Protein AF-A0A7X8V512-F1 (afdb_monomer)

Nearest PDB structures (foldseek):
  7kmm-assembly1_A  TM=9.638E-01  e=9.435E-14  Xanthomonas citri pv. citri str. 306
  7kmm-assembly2_B  TM=9.519E-01  e=2.765E-13  Xanthomonas citri pv. citri str. 306
  6rzo-assembly1_B  TM=5.644E-01  e=2.131E-02  uncultured bacterium
  6rzo-assembly1_A  TM=5.635E-01  e=3.547E-02  uncultured bacterium
  7zv9-assembly1_B  TM=4.943E-01  e=8.925E-01  Homo sapiens

Solvent-accessible surface area (backbone atoms only — not comparable to full-atom values): 9594 Å² total; per-residue (Å²): 136,81,77,82,78,88,54,70,80,54,52,46,82,42,67,51,46,77,76,35,49,44,27,73,41,52,37,79,35,75,40,76,49,60,39,35,27,23,58,65,39,56,35,41,39,36,47,92,96,39,79,42,69,29,57,17,38,90,86,8,46,32,57,37,78,42,72,58,36,75,66,48,69,74,38,60,37,38,41,33,48,80,92,48,74,48,76,32,40,52,30,34,28,35,89,74,83,88,86,83,78,61,77,79,76,69,60,35,44,63,79,43,44,93,80,41,46,71,58,41,73,64,35,69,37,85,88,46,69,46,66,61,74,68,92,76,91,65,94,88,57,89,76,94,71,71,97,47,53,56,47,42,50,36,31,50,74,54,41,35,74,76

Mean predicted aligned error: 5.68 Å

Foldseek 3Di:
DDDPDPDVVQADWAAFLCQAALHEFEAPDKTKGKTFHHQQWWKWKAWPNDIWIWGQHPNGIIMTIDDGDHWDDDIKMWMDTPPDIDIHTGYTYYHDDDDDDPPVSQPQCLVVCVPCVVVLQVWADSPDKDWDQDDDDDPPDDDPGGPHTHIDGTDSVVSRRD

Radius of gyration: 18.9 Å; Cα contacts (8 Å, |Δi|>4): 303; chains: 1; bounding box: 40×32×68 Å

pLDDT: mean 91.19, std 13.23, range [30.77, 98.69]

Structure (mmCIF, N/CA/C/O backbone):
data_AF-A0A7X8V512-F1
#
_entry.id   AF-A0A7X8V512-F1
#
loop_
_atom_site.group_PDB
_atom_site.id
_atom_site.type_symbol
_atom_site.label_atom_id
_atom_site.label_alt_id
_atom_site.label_comp_id
_atom_site.label_asym_id
_atom_site.label_entity_id
_atom_site.label_seq_id
_atom_site.pdbx_PDB_ins_code
_atom_site.Cartn_x
_atom_site.Cartn_y
_atom_site.Cartn_z
_atom_site.occupancy
_atom_site.B_iso_or_equiv
_atom_site.auth_seq_id
_atom_site.auth_comp_id
_atom_site.auth_asym_id
_atom_site.auth_atom_id
_atom_site.pdbx_PDB_model_num
ATOM 1 N N . MET A 1 1 ? -2.996 7.183 44.560 1.00 37.62 1 MET A N 1
ATOM 2 C CA . MET A 1 1 ? -3.193 6.105 43.571 1.00 37.62 1 MET A CA 1
ATOM 3 C C . MET A 1 1 ? -2.599 6.617 42.268 1.00 37.62 1 MET A C 1
ATOM 5 O O . MET A 1 1 ? -3.205 7.472 41.641 1.00 37.62 1 MET A O 1
ATOM 9 N N . ALA A 1 2 ? -1.345 6.273 41.974 1.00 30.77 2 ALA A N 1
ATOM 10 C CA . ALA A 1 2 ? -0.672 6.751 40.767 1.00 30.77 2 ALA A CA 1
ATOM 11 C C . ALA A 1 2 ? -1.209 5.960 39.568 1.00 30.77 2 ALA A C 1
ATOM 13 O O . ALA A 1 2 ? -1.236 4.730 39.619 1.00 30.77 2 ALA A O 1
ATOM 14 N N . LEU A 1 3 ? -1.689 6.658 38.538 1.00 37.84 3 LEU A N 1
ATOM 15 C CA . LEU A 1 3 ? -2.088 6.034 37.278 1.00 37.84 3 LEU A CA 1
ATOM 16 C C . LEU A 1 3 ? -0.849 5.372 36.646 1.00 37.84 3 LEU A C 1
ATOM 18 O O . LEU A 1 3 ? 0.223 5.983 36.654 1.00 37.84 3 LEU A O 1
ATOM 22 N N . PRO A 1 4 ? -0.953 4.134 36.137 1.00 45.94 4 PRO A N 1
ATOM 23 C CA . PRO A 1 4 ? 0.182 3.458 35.531 1.00 45.94 4 PRO A CA 1
ATOM 24 C C . PRO A 1 4 ? 0.544 4.146 34.209 1.00 45.94 4 PRO A C 1
ATOM 26 O O . PRO A 1 4 ? -0.301 4.256 33.329 1.00 45.94 4 PRO A O 1
ATOM 29 N N . ASN A 1 5 ? 1.798 4.603 34.110 1.00 44.44 5 ASN A N 1
ATOM 30 C CA . ASN A 1 5 ? 2.523 4.988 32.892 1.00 44.44 5 ASN A CA 1
ATOM 31 C C . ASN A 1 5 ? 1.686 5.634 31.777 1.00 44.44 5 ASN A C 1
ATOM 33 O O . ASN A 1 5 ? 1.375 5.003 30.769 1.00 44.44 5 ASN A O 1
ATOM 37 N N . ASP A 1 6 ? 1.428 6.934 31.909 1.00 46.75 6 ASP A N 1
ATOM 38 C CA . ASP A 1 6 ? 0.940 7.754 30.803 1.00 46.75 6 ASP A CA 1
ATOM 39 C C . ASP A 1 6 ? 2.117 8.137 29.885 1.00 46.75 6 ASP A C 1
ATOM 41 O O . ASP A 1 6 ? 2.604 9.265 29.902 1.00 46.75 6 ASP A O 1
ATOM 45 N N . ASN A 1 7 ? 2.667 7.155 29.158 1.00 48.06 7 ASN A N 1
ATOM 46 C CA . ASN A 1 7 ? 3.726 7.407 28.183 1.00 48.06 7 ASN A CA 1
ATOM 47 C C . ASN A 1 7 ? 3.094 7.996 26.905 1.00 48.06 7 ASN A C 1
ATOM 49 O O . ASN A 1 7 ? 2.391 7.264 26.201 1.00 48.06 7 ASN A O 1
ATOM 53 N N . PRO A 1 8 ? 3.325 9.278 26.566 1.00 50.34 8 PRO A N 1
ATOM 54 C CA . PRO A 1 8 ? 2.707 9.922 25.405 1.00 50.34 8 PRO A CA 1
ATOM 55 C C . PRO A 1 8 ? 3.042 9.229 24.073 1.00 50.34 8 PRO A C 1
ATOM 57 O O . PRO A 1 8 ? 2.235 9.274 23.148 1.00 50.34 8 PRO A O 1
ATOM 60 N N . GLU A 1 9 ? 4.167 8.511 23.996 1.00 50.44 9 GLU A N 1
ATOM 61 C CA . GLU A 1 9 ? 4.549 7.687 22.838 1.00 50.44 9 GLU A CA 1
ATOM 62 C C . GLU A 1 9 ? 3.531 6.570 22.539 1.00 50.44 9 GLU A C 1
ATOM 64 O O . GLU A 1 9 ? 3.339 6.200 21.386 1.00 50.44 9 GLU A O 1
ATOM 69 N N . GLN A 1 10 ? 2.829 6.051 23.556 1.00 52.41 10 GLN A N 1
ATOM 70 C CA . GLN A 1 10 ? 1.841 4.977 23.386 1.00 52.41 10 GLN A CA 1
ATOM 71 C C . GLN A 1 10 ? 0.491 5.467 22.854 1.00 52.41 10 GLN A C 1
ATOM 73 O O . GLN A 1 10 ? -0.337 4.646 22.472 1.00 52.41 10 GLN A O 1
ATOM 78 N N . ARG A 1 11 ? 0.246 6.783 22.819 1.00 61.41 11 ARG A N 1
ATOM 79 C CA . ARG A 1 11 ? -1.000 7.357 22.282 1.00 61.41 11 ARG A CA 1
ATOM 80 C C . ARG A 1 11 ? -0.927 7.671 20.793 1.00 61.41 11 ARG A C 1
ATOM 82 O O . ARG A 1 11 ? -1.973 7.901 20.190 1.00 61.41 11 ARG A O 1
ATOM 89 N N . LYS A 1 12 ? 0.274 7.686 20.217 1.00 83.69 12 LYS A N 1
ATOM 90 C CA . LYS A 1 12 ? 0.493 8.107 18.838 1.00 83.69 12 LYS A CA 1
ATOM 91 C C . LYS A 1 12 ? 0.018 7.043 17.856 1.00 83.69 12 LYS A C 1
ATOM 93 O O . LYS A 1 12 ? 0.231 5.847 18.067 1.00 83.69 12 LYS A O 1
ATOM 98 N N . LEU A 1 13 ? -0.622 7.484 16.783 1.00 92.69 13 LEU A N 1
ATOM 99 C CA . LEU A 1 13 ? -0.955 6.634 15.657 1.00 92.69 13 LEU A CA 1
ATOM 100 C C . LEU A 1 13 ? 0.344 6.104 15.033 1.00 92.69 13 LEU A C 1
ATOM 102 O O . LEU A 1 13 ? 1.210 6.863 14.605 1.00 92.69 13 LEU A O 1
ATOM 106 N N . HIS A 1 14 ? 0.472 4.784 14.975 1.00 94.12 14 HIS A N 1
ATOM 107 C CA . HIS A 1 14 ? 1.600 4.101 14.359 1.00 94.12 14 HIS A CA 1
ATOM 108 C C . HIS A 1 14 ? 1.100 3.195 13.239 1.00 94.12 14 HIS A C 1
ATOM 110 O O . HIS A 1 14 ? 0.274 2.303 13.459 1.00 94.12 14 HIS A O 1
ATOM 116 N N . LEU A 1 15 ? 1.627 3.414 12.038 1.00 95.00 15 LEU A N 1
ATOM 117 C CA . LEU A 1 15 ? 1.281 2.686 10.824 1.00 95.00 15 LEU A CA 1
ATOM 118 C C . LEU A 1 15 ? 2.511 1.952 10.294 1.00 95.00 15 LEU A C 1
ATOM 120 O O . LEU A 1 15 ? 3.637 2.428 10.431 1.00 95.00 15 LEU A O 1
ATOM 124 N N . SER A 1 16 ? 2.283 0.794 9.676 1.00 94.12 16 SER A N 1
ATOM 125 C CA . SER A 1 16 ? 3.330 0.088 8.937 1.00 94.12 16 SER A CA 1
ATOM 126 C C . SER A 1 16 ? 3.838 0.955 7.774 1.00 94.12 16 SER A C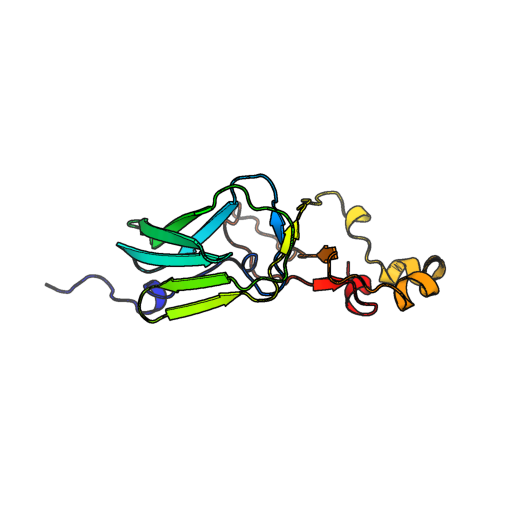 1
ATOM 128 O O . SER A 1 16 ? 3.012 1.607 7.132 1.00 94.12 16 SER A O 1
ATOM 130 N N . PRO A 1 17 ? 5.136 0.899 7.415 1.00 95.38 17 PRO A N 1
ATOM 131 C CA . PRO A 1 17 ? 5.664 1.541 6.206 1.00 95.38 17 PRO A CA 1
ATOM 132 C C . PRO A 1 17 ? 4.928 1.167 4.907 1.00 95.38 17 PRO A C 1
ATOM 134 O O . PRO A 1 17 ? 4.961 1.934 3.949 1.00 95.38 17 PRO A O 1
ATOM 137 N N . LEU A 1 18 ? 4.224 0.024 4.875 1.00 95.69 18 LEU A N 1
ATOM 138 C CA . LEU A 1 18 ? 3.354 -0.366 3.755 1.00 95.69 18 LEU A CA 1
ATOM 139 C C . LEU A 1 18 ? 2.239 0.652 3.485 1.00 95.69 18 LEU A C 1
ATOM 141 O O . LEU A 1 18 ? 1.819 0.810 2.340 1.00 95.69 18 LEU A O 1
ATOM 145 N N . PHE A 1 19 ? 1.763 1.332 4.528 1.00 97.12 19 PHE A N 1
ATOM 146 C CA . PHE A 1 19 ? 0.747 2.373 4.446 1.00 97.12 19 PHE A CA 1
ATOM 147 C C . PHE A 1 19 ? 1.419 3.733 4.280 1.00 97.12 19 PHE A C 1
ATOM 149 O O . PHE A 1 19 ? 1.502 4.525 5.216 1.00 97.12 19 PHE A O 1
ATOM 156 N N . SER A 1 20 ? 1.930 3.979 3.079 1.00 97.69 20 SER A N 1
ATOM 157 C CA . SER A 1 20 ? 2.641 5.204 2.722 1.00 97.69 20 SER A CA 1
ATOM 158 C C . SER A 1 20 ? 2.249 5.688 1.329 1.00 97.69 20 SER A C 1
ATOM 160 O O . SER A 1 20 ? 1.538 5.000 0.586 1.00 97.69 20 SER A O 1
ATOM 162 N N . ASP A 1 21 ? 2.636 6.924 1.014 1.00 98.44 21 ASP A N 1
ATOM 163 C CA . ASP A 1 21 ? 2.329 7.552 -0.269 1.00 98.44 21 ASP A CA 1
ATOM 164 C C . ASP A 1 21 ? 2.756 6.641 -1.422 1.00 98.44 21 ASP A C 1
ATOM 166 O O . ASP A 1 21 ? 3.837 6.060 -1.401 1.00 98.44 21 ASP A O 1
ATOM 170 N N . GLY A 1 22 ? 1.897 6.502 -2.430 1.00 98.00 22 GLY A N 1
ATOM 171 C CA . GLY A 1 22 ? 2.166 5.599 -3.545 1.00 98.00 22 GLY A CA 1
ATOM 172 C C . GLY A 1 22 ? 1.753 4.142 -3.303 1.00 98.00 22 GLY A C 1
ATOM 173 O O . GLY A 1 22 ? 1.957 3.317 -4.191 1.00 98.00 22 GLY A O 1
ATOM 174 N N . MET A 1 23 ? 1.117 3.788 -2.183 1.00 98.06 23 MET A N 1
ATOM 175 C CA . MET A 1 23 ? 0.667 2.405 -1.981 1.00 98.06 23 MET A CA 1
ATOM 176 C C . MET A 1 23 ? -0.363 1.918 -3.013 1.00 98.06 23 MET A C 1
ATOM 178 O O . MET A 1 23 ? -1.107 2.705 -3.612 1.00 98.06 23 MET A O 1
ATOM 182 N N . VAL A 1 24 ? -0.429 0.595 -3.178 1.00 98.38 24 VAL A N 1
ATOM 183 C CA . VAL A 1 24 ? -1.418 -0.102 -4.012 1.00 98.38 24 VAL A CA 1
ATOM 184 C C . VAL A 1 24 ? -2.255 -1.038 -3.139 1.00 98.38 24 VAL A C 1
ATOM 186 O O . VAL A 1 24 ? -1.719 -1.847 -2.385 1.00 98.38 24 VAL A O 1
ATOM 189 N N . LEU A 1 25 ? -3.578 -0.929 -3.239 1.00 98.12 25 LEU A N 1
ATOM 190 C CA . LEU A 1 25 ? -4.544 -1.798 -2.570 1.00 98.12 25 LEU A CA 1
ATOM 191 C C . LEU A 1 25 ? -5.116 -2.820 -3.556 1.00 98.12 25 LEU A C 1
ATOM 193 O O . LEU A 1 25 ? -5.386 -2.490 -4.710 1.00 98.12 25 LEU A O 1
ATOM 197 N N . GLN A 1 26 ? -5.356 -4.044 -3.087 1.00 98.19 26 GLN A N 1
ATOM 198 C CA . GLN A 1 26 ? -5.929 -5.109 -3.910 1.00 98.19 26 GLN A CA 1
ATOM 199 C C . GLN A 1 26 ? -7.387 -4.795 -4.291 1.00 98.19 26 GLN A C 1
ATOM 201 O O . GLN A 1 26 ? -8.231 -4.566 -3.423 1.00 98.19 26 GLN A O 1
ATOM 206 N N . ARG A 1 27 ? -7.691 -4.822 -5.590 1.00 98.12 27 ARG A N 1
ATOM 207 C CA . ARG A 1 27 ? -9.052 -4.715 -6.135 1.00 98.12 27 ARG A CA 1
ATOM 208 C C . ARG A 1 27 ? -9.861 -5.985 -5.898 1.00 98.12 27 ARG A C 1
ATOM 210 O O . ARG A 1 27 ? -9.291 -7.067 -5.749 1.00 98.12 27 ARG A O 1
ATOM 217 N N . ASP A 1 28 ? -11.184 -5.848 -5.932 1.00 97.56 28 ASP A N 1
ATOM 218 C CA . ASP A 1 28 ? -12.146 -6.963 -5.926 1.00 97.56 28 ASP A CA 1
ATOM 219 C C . ASP A 1 28 ? -12.025 -7.916 -4.715 1.00 97.56 28 ASP A C 1
ATOM 221 O O . ASP A 1 28 ? -12.536 -9.036 -4.726 1.00 97.56 28 ASP A O 1
ATOM 225 N N . ALA A 1 29 ? -11.379 -7.463 -3.637 1.00 96.38 29 ALA A N 1
ATOM 226 C CA . ALA A 1 29 ? -11.194 -8.207 -2.399 1.00 96.38 29 ALA A CA 1
ATOM 227 C C . ALA A 1 29 ? -11.351 -7.287 -1.185 1.00 96.38 29 ALA A C 1
ATOM 229 O O . ALA A 1 29 ? -11.126 -6.082 -1.269 1.00 96.38 29 ALA A O 1
ATOM 230 N N . ALA A 1 30 ? -11.720 -7.863 -0.040 1.00 96.56 30 ALA A N 1
ATOM 231 C CA . ALA A 1 30 ? -11.756 -7.120 1.213 1.00 96.56 30 ALA A CA 1
ATOM 232 C C . ALA A 1 30 ? -10.337 -6.674 1.604 1.00 96.56 30 ALA A C 1
ATOM 234 O O . ALA A 1 30 ? -9.428 -7.501 1.718 1.00 96.56 30 ALA A O 1
ATOM 235 N N . VAL A 1 31 ? -10.155 -5.375 1.844 1.00 97.12 31 VAL A N 1
ATOM 236 C CA . VAL A 1 31 ? -8.848 -4.782 2.155 1.00 97.12 31 VAL A CA 1
ATOM 237 C C . VAL A 1 31 ? -8.783 -4.417 3.627 1.00 97.12 31 VAL A C 1
ATOM 239 O O . VAL A 1 31 ? -9.681 -3.777 4.166 1.00 97.12 31 VAL A O 1
ATOM 242 N N . LYS A 1 32 ? -7.696 -4.803 4.292 1.00 97.62 32 LYS A N 1
ATOM 243 C CA . LYS A 1 32 ? -7.456 -4.454 5.693 1.00 97.62 32 LYS A CA 1
ATOM 244 C C . LYS A 1 32 ? -6.536 -3.247 5.766 1.00 97.62 32 LYS A C 1
ATOM 246 O O . LYS A 1 32 ? -5.506 -3.233 5.104 1.00 97.62 32 LYS A O 1
ATOM 251 N N . ILE A 1 33 ? -6.878 -2.290 6.619 1.00 98.00 33 ILE A N 1
ATOM 252 C CA . ILE A 1 33 ? -5.963 -1.237 7.074 1.00 98.00 33 ILE A CA 1
ATOM 253 C C . ILE A 1 33 ? -5.843 -1.392 8.581 1.00 98.00 33 ILE A C 1
ATOM 255 O O . ILE A 1 33 ? -6.850 -1.575 9.267 1.00 98.00 33 ILE A O 1
ATOM 259 N N . TRP A 1 34 ? -4.620 -1.374 9.092 1.00 97.56 34 TRP A N 1
ATOM 260 C CA . TRP A 1 34 ? -4.341 -1.651 10.495 1.00 97.56 34 TRP A CA 1
ATOM 261 C C . TRP A 1 34 ? -3.190 -0.798 11.007 1.00 97.56 34 TRP A C 1
ATOM 263 O O . TRP A 1 34 ? -2.424 -0.209 10.246 1.00 97.56 34 TRP A O 1
ATOM 273 N N . GLY A 1 35 ? -3.049 -0.776 12.323 1.00 96.25 35 GLY A N 1
ATOM 274 C CA . GLY A 1 35 ? -1.960 -0.082 12.979 1.00 96.25 35 GLY A CA 1
ATOM 275 C C . GLY A 1 35 ? -2.039 -0.226 14.486 1.00 96.25 35 GLY A C 1
ATOM 276 O O . GLY A 1 35 ? -2.712 -1.114 15.024 1.00 96.25 35 GLY A O 1
ATOM 277 N N . ARG A 1 36 ? -1.332 0.671 15.166 1.00 95.38 36 ARG A N 1
ATOM 278 C CA . ARG A 1 36 ? -1.361 0.807 16.619 1.00 95.38 36 ARG A CA 1
ATOM 279 C C . ARG A 1 36 ? -1.712 2.236 17.008 1.00 95.38 36 ARG A C 1
ATOM 281 O O . ARG A 1 36 ? -1.478 3.169 16.245 1.00 95.38 36 ARG A O 1
ATOM 288 N N . SER A 1 37 ? -2.312 2.392 18.172 1.00 95.25 37 SER A N 1
ATOM 289 C CA . SER A 1 37 ? -2.583 3.669 18.828 1.00 95.25 37 SER A CA 1
ATOM 290 C C . SER A 1 37 ? -2.780 3.423 20.328 1.00 95.25 37 SER A C 1
ATOM 292 O O . SER A 1 37 ? -2.590 2.300 20.810 1.00 95.25 37 SER A O 1
ATOM 294 N N . GLY A 1 38 ? -3.158 4.458 21.082 1.00 93.50 38 GLY A N 1
ATOM 295 C CA . GLY A 1 38 ? -3.494 4.298 22.498 1.00 93.50 38 GLY A CA 1
ATOM 296 C C . GLY A 1 38 ? -4.639 3.295 22.710 1.00 93.50 38 GLY A C 1
ATOM 297 O O . GLY A 1 38 ? -5.607 3.322 21.947 1.00 93.50 38 GLY A O 1
ATOM 298 N N . PRO A 1 39 ? -4.589 2.428 23.741 1.00 94.81 39 PRO A N 1
ATOM 299 C CA . PRO A 1 39 ? -5.689 1.516 24.048 1.00 94.81 39 PRO A CA 1
ATOM 300 C C . PRO A 1 39 ? -7.040 2.235 24.158 1.00 94.81 39 PRO A C 1
ATOM 302 O O . PRO A 1 39 ? -7.152 3.272 24.810 1.00 94.81 39 PRO A O 1
ATOM 305 N N . GLY A 1 40 ? -8.072 1.685 23.514 1.00 94.69 40 GLY A N 1
ATOM 306 C CA . GLY A 1 40 ? -9.420 2.259 23.492 1.00 94.69 40 GLY A CA 1
ATOM 307 C C . GLY A 1 40 ? -9.608 3.464 22.562 1.00 94.69 40 GLY A C 1
ATOM 308 O O . GLY A 1 40 ? -10.742 3.941 22.449 1.00 94.69 40 GLY A O 1
ATOM 309 N N . ALA A 1 41 ? -8.555 3.943 21.887 1.00 95.50 41 ALA A N 1
ATOM 310 C CA . ALA A 1 41 ? -8.644 5.056 20.946 1.00 95.50 41 ALA A CA 1
ATOM 311 C C . ALA A 1 41 ? -9.554 4.726 19.755 1.00 95.50 41 ALA A C 1
ATOM 313 O O . ALA A 1 41 ? -9.549 3.606 19.242 1.00 95.50 41 ALA A O 1
ATOM 314 N N . GLN A 1 42 ? -10.321 5.721 19.311 1.00 97.19 42 GLN A N 1
ATOM 315 C CA . GLN A 1 42 ? -11.168 5.624 18.126 1.00 97.19 42 GLN A CA 1
ATOM 316 C C . GLN A 1 42 ? -10.366 6.031 16.893 1.00 97.19 42 GLN A C 1
ATOM 318 O O . GLN A 1 42 ? -9.765 7.107 16.870 1.00 97.19 42 GLN A O 1
ATOM 323 N N . VAL A 1 43 ? -10.374 5.173 15.878 1.00 98.12 43 VAL A N 1
ATOM 324 C CA . VAL A 1 43 ? -9.686 5.379 14.607 1.00 98.12 43 VAL A CA 1
ATOM 325 C C . VAL A 1 43 ? -10.717 5.431 13.489 1.00 98.12 43 VAL A C 1
ATOM 327 O O . VAL A 1 43 ? -11.531 4.518 13.349 1.00 98.12 43 VAL A O 1
ATOM 330 N N . THR A 1 44 ? -10.656 6.481 12.675 1.00 98.44 44 THR A N 1
ATOM 331 C CA . THR A 1 44 ? -11.486 6.631 11.477 1.00 98.44 44 THR A CA 1
ATOM 332 C C . THR A 1 44 ? -10.595 6.624 10.247 1.00 98.44 44 THR A C 1
ATOM 334 O O . THR A 1 44 ? -9.700 7.459 10.119 1.00 98.44 44 THR A O 1
ATOM 337 N N . VAL A 1 45 ? -10.855 5.699 9.330 1.00 98.62 45 VAL A N 1
ATOM 338 C CA . VAL A 1 45 ? -10.222 5.632 8.013 1.00 98.62 45 VAL A CA 1
ATOM 339 C C . VAL A 1 45 ? -11.227 6.117 6.980 1.00 98.62 45 VAL A C 1
ATOM 341 O O . VAL A 1 45 ? -12.298 5.536 6.837 1.00 98.62 45 VAL A O 1
ATOM 344 N N . THR A 1 46 ? -10.885 7.167 6.246 1.00 98.50 46 THR A N 1
ATOM 345 C CA . THR A 1 46 ? -11.677 7.676 5.128 1.00 98.50 46 THR A CA 1
ATOM 346 C C . THR A 1 46 ? -10.978 7.327 3.820 1.00 98.50 46 THR A C 1
ATOM 348 O O . THR A 1 46 ? -9.824 7.709 3.612 1.00 98.50 46 THR A O 1
ATOM 351 N N . PHE A 1 47 ? -11.671 6.616 2.932 1.00 98.31 47 PHE A N 1
ATOM 352 C CA . PHE A 1 47 ? -11.159 6.234 1.618 1.00 98.31 47 PHE A CA 1
ATOM 353 C C . PHE A 1 47 ? -12.302 6.094 0.606 1.00 98.31 47 PHE A C 1
ATOM 355 O O . PHE A 1 47 ? -13.355 5.554 0.939 1.00 98.31 47 PHE A O 1
ATOM 362 N N . CYS A 1 48 ? -12.116 6.589 -0.623 1.00 94.50 48 CYS A N 1
ATOM 363 C CA . CYS A 1 48 ? -13.136 6.568 -1.687 1.00 94.50 48 CYS A CA 1
ATOM 364 C C . CYS A 1 48 ? -14.524 7.081 -1.237 1.00 94.50 48 CYS A C 1
ATOM 366 O O . CYS A 1 48 ? -15.546 6.458 -1.523 1.00 94.50 48 CYS A O 1
ATOM 368 N N . ASN A 1 49 ? -14.560 8.210 -0.514 1.00 91.56 49 ASN A N 1
ATOM 369 C CA . ASN A 1 49 ? -15.773 8.820 0.062 1.00 91.56 49 ASN A CA 1
ATOM 370 C C . ASN A 1 49 ? -16.551 7.924 1.045 1.00 91.56 49 ASN A C 1
ATOM 372 O O . ASN A 1 49 ? -17.731 8.162 1.296 1.00 91.56 49 ASN A O 1
ATOM 376 N N . ARG A 1 50 ? -15.906 6.897 1.605 1.00 96.31 50 ARG A N 1
ATOM 377 C CA . ARG A 1 50 ? -16.455 6.042 2.662 1.00 96.31 50 ARG A CA 1
ATOM 378 C C . ARG A 1 50 ? -15.641 6.206 3.932 1.00 96.31 50 ARG A C 1
ATOM 380 O O . ARG A 1 50 ? -14.435 6.441 3.864 1.00 96.31 50 ARG A O 1
ATOM 387 N N . GLU A 1 51 ? -16.301 6.057 5.071 1.00 97.81 51 GLU A N 1
ATOM 388 C CA . GLU A 1 51 ? -15.660 6.037 6.382 1.00 97.81 51 GLU A CA 1
ATOM 389 C C . GLU A 1 51 ? -15.753 4.643 6.992 1.00 97.81 51 GLU A C 1
ATOM 391 O O . GLU A 1 51 ? -16.784 3.974 6.918 1.00 97.81 51 GLU A O 1
ATOM 396 N N . TYR A 1 52 ? -14.653 4.222 7.602 1.00 98.25 52 TYR A N 1
ATOM 397 C CA . TYR A 1 52 ? -14.519 2.971 8.322 1.00 98.25 52 TYR A CA 1
ATOM 398 C C . TYR A 1 52 ? -14.017 3.288 9.723 1.00 98.25 52 TYR A C 1
ATOM 400 O O . TYR A 1 52 ? -13.082 4.074 9.886 1.00 98.25 52 TYR A O 1
ATOM 408 N N . HIS A 1 53 ? -14.611 2.664 10.733 1.00 98.00 53 HIS A N 1
ATOM 409 C CA . HIS A 1 53 ? -14.289 2.938 12.129 1.00 98.00 53 HIS A CA 1
ATOM 410 C C . HIS A 1 53 ? -13.726 1.695 12.806 1.00 98.00 53 HIS A C 1
ATOM 412 O O . HIS A 1 53 ? -14.192 0.579 12.576 1.00 98.00 53 HIS A O 1
ATOM 418 N N . ALA A 1 54 ? -12.739 1.904 13.666 1.00 98.06 54 ALA A N 1
ATOM 419 C CA . ALA A 1 54 ? -12.199 0.886 14.546 1.00 98.06 54 ALA A CA 1
ATOM 420 C C . ALA A 1 54 ? -11.922 1.482 15.923 1.00 98.06 54 ALA A C 1
ATOM 422 O O . ALA A 1 54 ? -11.632 2.669 16.058 1.00 98.06 54 ALA A O 1
ATOM 423 N N . GLN A 1 55 ? -11.947 0.626 16.939 1.00 97.25 55 GLN A N 1
ATOM 424 C CA . GLN A 1 55 ? -11.437 0.955 18.259 1.00 97.25 55 GLN A CA 1
ATOM 425 C C . GLN A 1 55 ? -10.174 0.138 18.521 1.00 97.25 55 GLN A C 1
ATOM 427 O O . GLN A 1 55 ? -10.146 -1.069 18.271 1.00 97.25 55 GLN A O 1
ATOM 432 N N . ALA A 1 56 ? -9.135 0.789 19.033 1.00 97.12 56 ALA A N 1
ATOM 433 C CA . ALA A 1 56 ? -7.923 0.113 19.459 1.00 97.12 56 ALA A CA 1
ATOM 434 C C . ALA A 1 56 ? -8.195 -0.803 20.654 1.00 97.12 56 ALA A C 1
ATOM 436 O O . ALA A 1 56 ? -8.812 -0.403 21.645 1.00 97.12 56 ALA A O 1
ATOM 437 N N . GLY A 1 57 ? -7.714 -2.040 20.564 1.00 95.44 57 GLY A N 1
ATOM 438 C CA . GLY A 1 57 ? -7.831 -3.027 21.626 1.00 95.44 57 GLY A CA 1
ATOM 439 C C . GLY A 1 57 ? -6.984 -2.685 22.861 1.00 95.44 57 GLY A C 1
ATOM 440 O O . GLY A 1 57 ? -6.271 -1.679 22.887 1.00 95.44 57 GLY A O 1
ATOM 441 N N . PRO A 1 58 ? -6.989 -3.555 23.887 1.00 93.94 58 PRO A N 1
ATOM 442 C CA . PRO A 1 58 ? -6.246 -3.333 25.134 1.00 93.94 58 PRO A CA 1
ATOM 443 C C . PRO A 1 58 ? -4.730 -3.166 24.951 1.00 93.94 58 PRO A C 1
ATOM 445 O O . PRO A 1 58 ? -4.076 -2.541 25.778 1.00 93.94 58 PRO A O 1
ATOM 448 N N . VAL A 1 59 ? -4.175 -3.718 23.868 1.00 90.81 59 VAL A N 1
ATOM 449 C CA . VAL A 1 59 ? -2.747 -3.625 23.511 1.00 90.81 59 VAL A CA 1
ATOM 450 C C . VAL A 1 59 ? -2.483 -2.629 22.372 1.00 90.81 59 VAL A C 1
ATOM 452 O O . VAL A 1 59 ? -1.414 -2.650 21.760 1.00 90.81 59 VAL A O 1
ATOM 455 N N . GLY A 1 60 ? -3.465 -1.774 22.066 1.00 94.06 60 GLY A N 1
ATOM 456 C CA . GLY A 1 60 ? -3.354 -0.670 21.113 1.00 94.06 60 GLY A CA 1
ATOM 457 C C . GLY A 1 60 ? -3.529 -1.041 19.639 1.00 94.06 60 GLY A C 1
ATOM 458 O O . GLY A 1 60 ? -3.523 -0.156 18.793 1.00 94.06 60 GLY A O 1
ATOM 459 N N . ASN A 1 61 ? -3.689 -2.320 19.293 1.00 95.50 61 ASN A N 1
ATOM 460 C CA . ASN A 1 61 ? -3.911 -2.746 17.910 1.00 95.50 61 ASN A CA 1
ATOM 461 C C . ASN A 1 61 ? -5.330 -2.404 17.438 1.00 95.50 61 ASN A C 1
ATOM 463 O O . ASN A 1 61 ? -6.302 -2.628 18.157 1.00 95.50 61 ASN A O 1
ATOM 467 N N . TRP A 1 62 ? -5.455 -1.926 16.206 1.00 97.19 62 TRP A N 1
ATOM 468 C CA . TRP A 1 62 ? -6.739 -1.669 15.557 1.00 97.19 62 TRP A CA 1
ATOM 469 C C . TRP A 1 62 ? -6.690 -2.122 14.099 1.00 97.19 62 TRP A C 1
ATOM 471 O O . TRP A 1 62 ? -5.619 -2.229 13.498 1.00 97.19 62 TRP A O 1
ATOM 481 N N . GLN A 1 63 ? -7.861 -2.398 13.531 1.00 98.19 63 GLN A N 1
ATOM 482 C CA . GLN A 1 63 ? -8.009 -2.763 12.128 1.00 98.19 63 GLN A CA 1
ATOM 483 C C . GLN A 1 63 ? -9.393 -2.345 11.634 1.00 98.19 63 GLN A C 1
ATOM 485 O O . GLN A 1 63 ? -10.387 -2.593 12.313 1.00 98.19 63 GLN A O 1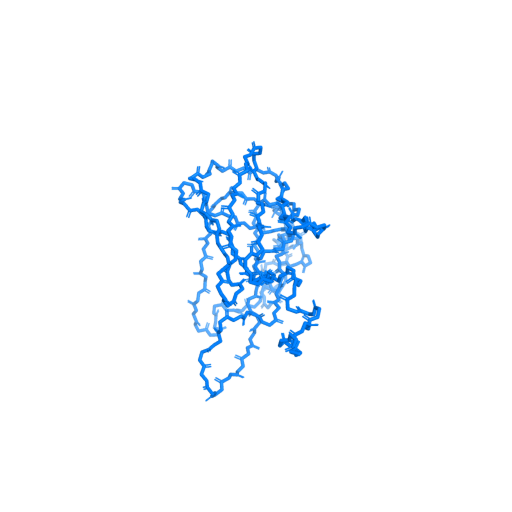
ATOM 490 N N . VAL A 1 64 ? -9.455 -1.799 10.424 1.00 98.38 64 VAL A N 1
ATOM 491 C CA . VAL A 1 64 ? -10.684 -1.699 9.632 1.00 98.38 64 VAL A CA 1
ATOM 492 C C . VAL A 1 64 ? -10.635 -2.687 8.471 1.00 98.38 64 VAL A C 1
ATOM 494 O O . VAL A 1 64 ? -9.561 -3.022 7.965 1.00 98.38 64 VAL A O 1
ATOM 497 N N . VAL A 1 65 ? -11.805 -3.156 8.044 1.00 98.19 65 VAL A N 1
ATOM 498 C CA . VAL A 1 65 ? -11.963 -3.951 6.824 1.00 98.19 65 VAL A CA 1
ATOM 499 C C . VAL A 1 65 ? -12.809 -3.134 5.862 1.00 98.19 65 VAL A C 1
ATOM 501 O O . VAL A 1 65 ? -13.934 -2.769 6.192 1.00 98.19 65 VAL A O 1
ATOM 504 N N . MET A 1 66 ? -12.244 -2.823 4.704 1.00 97.62 66 MET A N 1
ATOM 505 C CA . MET A 1 66 ? -12.927 -2.135 3.620 1.00 97.62 66 MET A CA 1
ATOM 506 C C . MET A 1 66 ? -13.560 -3.158 2.681 1.00 97.62 66 MET A C 1
ATOM 508 O O . MET A 1 66 ? -12.963 -4.206 2.410 1.00 97.62 66 MET A O 1
ATOM 512 N N . ASP A 1 67 ? -14.753 -2.840 2.180 1.00 95.50 67 ASP A N 1
ATOM 513 C CA . ASP A 1 67 ? -15.422 -3.625 1.141 1.00 95.50 67 ASP A CA 1
ATOM 514 C C . ASP A 1 67 ? -14.546 -3.736 -0.117 1.00 95.50 67 ASP A C 1
ATOM 516 O O . ASP A 1 67 ? -13.678 -2.883 -0.329 1.00 95.50 67 ASP A O 1
ATOM 520 N N . PRO A 1 68 ? -14.795 -4.735 -0.987 1.00 97.06 68 PRO A N 1
ATOM 521 C CA . PRO A 1 68 ? -14.155 -4.819 -2.292 1.00 97.06 68 PRO A CA 1
ATOM 522 C C . PRO A 1 68 ? -14.159 -3.482 -3.037 1.00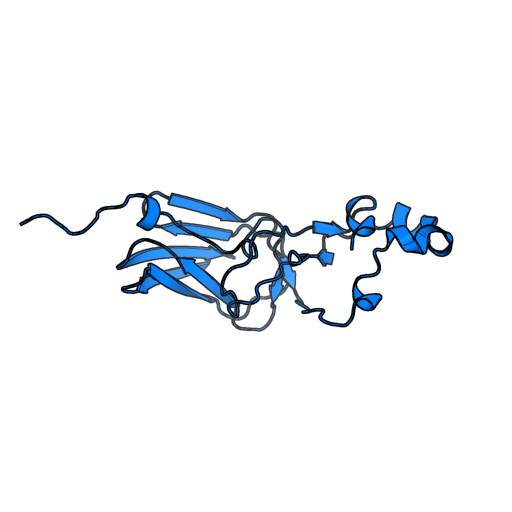 97.06 68 PRO A C 1
ATOM 524 O O . PRO A 1 68 ? -15.202 -2.851 -3.235 1.00 97.06 68 PRO A O 1
ATOM 527 N N . LEU A 1 69 ? -12.964 -3.055 -3.435 1.00 96.44 69 LEU A N 1
ATOM 528 C CA . LEU A 1 69 ? -12.732 -1.783 -4.101 1.00 96.44 69 LEU A CA 1
ATOM 529 C C . LEU A 1 69 ? -12.642 -1.997 -5.614 1.00 96.44 69 LEU A C 1
ATOM 531 O O . LEU A 1 69 ? -11.959 -2.913 -6.077 1.00 96.44 69 LEU A O 1
ATOM 535 N N . ALA A 1 70 ? -13.293 -1.120 -6.378 1.00 96.69 70 ALA A N 1
ATOM 536 C CA . ALA A 1 70 ? -13.114 -1.066 -7.824 1.00 96.69 70 ALA A CA 1
ATOM 537 C C . ALA A 1 70 ? -11.712 -0.526 -8.167 1.00 96.69 70 ALA A C 1
ATOM 539 O O . ALA A 1 70 ? -11.226 0.370 -7.465 1.00 96.69 70 ALA A O 1
ATOM 540 N N . PRO A 1 71 ? -11.065 -1.024 -9.236 1.00 97.81 71 PRO A N 1
ATOM 541 C CA . PRO A 1 71 ? -9.758 -0.530 -9.647 1.00 97.81 71 PRO A CA 1
ATOM 542 C C . PRO A 1 71 ? -9.801 0.955 -10.026 1.00 97.81 71 PRO A C 1
ATOM 544 O O . PRO A 1 71 ? -10.794 1.445 -10.568 1.00 97.81 71 PRO A O 1
ATOM 547 N N . GLY A 1 72 ? -8.706 1.671 -9.769 1.00 96.75 72 GLY A N 1
ATOM 548 C CA . GLY A 1 72 ? -8.567 3.080 -10.128 1.00 96.75 72 GLY A CA 1
ATOM 549 C C . GLY A 1 72 ? -7.691 3.879 -9.170 1.00 96.75 72 GLY A C 1
ATOM 550 O O . GLY A 1 72 ? -6.918 3.330 -8.386 1.00 96.75 72 GLY A O 1
ATOM 551 N N . GLY A 1 73 ? -7.836 5.199 -9.242 1.00 95.25 73 GLY A N 1
ATOM 55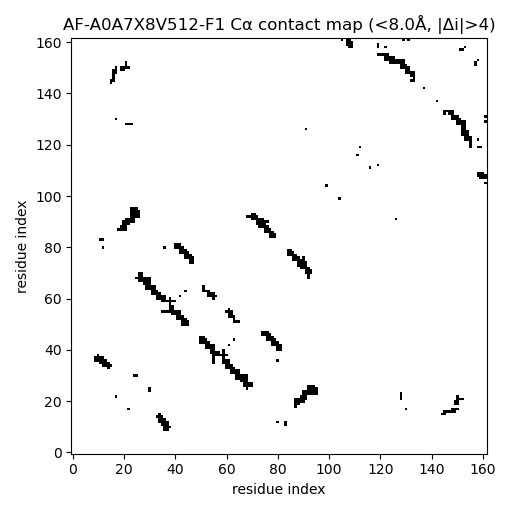2 C CA . GLY A 1 73 ? -7.014 6.173 -8.531 1.00 95.25 73 GLY A CA 1
ATOM 553 C C . GLY A 1 73 ? -6.291 7.117 -9.499 1.00 95.25 73 GLY A C 1
ATOM 554 O O . GLY A 1 73 ? -6.560 7.082 -10.702 1.00 95.25 73 GLY A O 1
ATOM 555 N N . PRO A 1 74 ? -5.384 7.968 -8.995 1.00 97.44 74 PRO A N 1
ATOM 556 C CA . PRO A 1 74 ? -4.936 8.026 -7.605 1.00 97.44 74 PRO A CA 1
ATOM 557 C C . PRO A 1 74 ? -5.982 8.599 -6.641 1.00 97.44 74 PRO A C 1
ATOM 559 O O . PRO A 1 74 ? -6.671 9.567 -6.950 1.00 97.44 74 PRO A O 1
ATOM 562 N N . TRP A 1 75 ? -6.060 8.014 -5.448 1.00 98.12 75 TRP A N 1
ATOM 563 C CA . TRP A 1 75 ? -6.908 8.459 -4.342 1.00 98.12 75 TRP A CA 1
ATOM 564 C C . TRP A 1 75 ? -6.069 9.014 -3.183 1.00 98.12 75 TRP A C 1
ATOM 566 O O . TRP A 1 75 ? -4.858 8.796 -3.110 1.00 98.12 75 TRP A O 1
ATOM 576 N N . GLU A 1 76 ? -6.721 9.698 -2.245 1.00 98.50 76 GLU A N 1
ATOM 577 C CA . GLU A 1 76 ? -6.154 10.033 -0.935 1.00 98.50 76 GLU A CA 1
ATOM 578 C C . GLU A 1 76 ? -6.890 9.225 0.144 1.00 98.50 76 GLU A C 1
ATOM 580 O O . GLU A 1 76 ? -8.122 9.169 0.162 1.00 98.50 76 GLU A O 1
ATOM 585 N N . MET A 1 77 ? -6.135 8.589 1.039 1.00 98.69 77 MET A N 1
ATOM 586 C CA . MET A 1 77 ? -6.648 7.972 2.260 1.00 98.69 77 MET A CA 1
ATOM 587 C C . MET A 1 77 ? -6.318 8.871 3.445 1.00 98.69 77 MET A C 1
ATOM 589 O O . MET A 1 77 ? -5.192 9.343 3.584 1.00 98.69 77 MET A O 1
ATOM 593 N N . THR A 1 78 ? -7.284 9.085 4.332 1.00 98.56 78 THR A N 1
ATOM 594 C CA . THR A 1 78 ? -7.057 9.796 5.594 1.00 98.56 78 THR A CA 1
ATOM 595 C C . THR A 1 78 ? -7.317 8.860 6.763 1.00 98.56 78 THR A C 1
ATOM 597 O O . THR A 1 78 ? -8.377 8.250 6.834 1.00 98.56 78 THR A O 1
ATOM 600 N N . ILE A 1 79 ? -6.377 8.777 7.699 1.00 98.38 79 ILE A N 1
ATOM 601 C CA . ILE A 1 79 ? -6.502 8.021 8.945 1.00 98.38 79 ILE A CA 1
ATOM 602 C C . ILE A 1 79 ? -6.462 9.025 10.094 1.00 98.38 79 ILE A C 1
ATOM 604 O O . ILE A 1 79 ? -5.498 9.777 10.235 1.00 98.38 79 ILE A O 1
ATOM 608 N N . ARG A 1 80 ? -7.524 9.066 10.897 1.00 97.25 80 ARG A N 1
ATOM 609 C CA . ARG A 1 80 ? -7.660 9.965 12.047 1.00 97.25 80 ARG A CA 1
ATOM 610 C C . ARG A 1 80 ? -7.717 9.179 13.345 1.00 97.25 80 ARG A C 1
ATOM 612 O O . ARG A 1 80 ? -8.415 8.171 13.407 1.00 97.25 80 ARG A O 1
ATOM 619 N N . CYS A 1 81 ? -7.039 9.669 14.375 1.00 95.94 81 CYS A N 1
ATOM 620 C CA . CYS A 1 81 ? -7.080 9.130 15.732 1.00 95.94 81 CYS A CA 1
ATOM 621 C C . CYS A 1 81 ? -7.026 10.296 16.731 1.00 95.94 81 CYS A C 1
ATOM 623 O O . CYS A 1 81 ? -5.957 10.841 17.003 1.00 95.94 81 CYS A O 1
ATOM 625 N N . GLY A 1 82 ? -8.184 10.719 17.251 1.00 89.81 82 GLY A N 1
ATOM 626 C CA . GLY A 1 82 ? -8.287 11.984 17.991 1.00 89.81 82 GLY A CA 1
ATOM 627 C C . GLY A 1 82 ? -7.927 13.178 17.097 1.00 89.81 82 GLY A C 1
ATOM 628 O O . GLY A 1 82 ? -8.465 13.300 15.997 1.00 89.81 82 GLY A O 1
ATOM 629 N N . ASP A 1 83 ? -6.999 14.022 17.553 1.00 89.94 83 ASP A N 1
ATOM 630 C CA . ASP A 1 83 ? 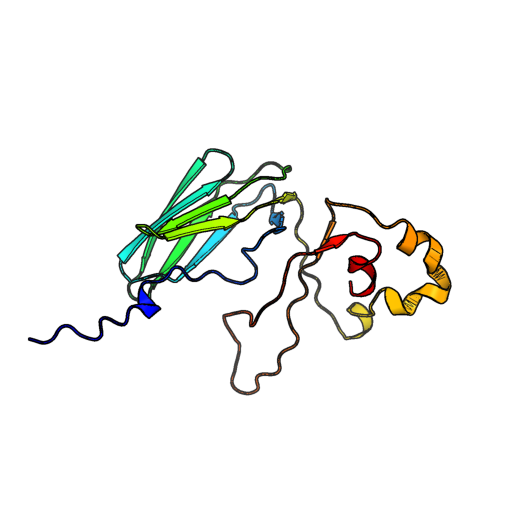-6.503 15.185 16.798 1.00 89.94 83 ASP A CA 1
ATOM 631 C C . ASP A 1 83 ? -5.412 14.826 15.768 1.00 89.94 83 ASP A C 1
ATOM 633 O O . ASP A 1 83 ? -5.054 15.649 14.922 1.00 89.94 83 ASP A O 1
ATOM 637 N N . GLU A 1 84 ? -4.867 13.605 15.817 1.00 94.75 84 GLU A N 1
ATOM 638 C CA . GLU A 1 84 ? -3.851 13.154 14.868 1.00 94.75 84 GLU A CA 1
ATOM 639 C C . GLU A 1 84 ? -4.497 12.769 13.533 1.00 94.75 84 GLU A C 1
ATOM 641 O O . GLU A 1 84 ? -5.440 11.974 13.478 1.00 94.75 84 GLU A O 1
ATOM 646 N N . VAL A 1 85 ? -3.973 13.331 12.441 1.00 95.94 85 VAL A N 1
ATOM 647 C CA . VAL A 1 85 ? -4.440 13.080 11.075 1.00 95.94 85 VAL A CA 1
ATOM 648 C C . VAL A 1 85 ? -3.254 12.681 10.211 1.00 95.94 85 VAL A C 1
ATOM 650 O O . VAL A 1 85 ? -2.366 13.489 9.948 1.00 95.94 85 VAL A O 1
ATOM 653 N N . HIS A 1 86 ? -3.274 11.449 9.720 1.00 97.50 86 HIS A N 1
ATOM 654 C CA . HIS A 1 86 ? -2.321 10.945 8.744 1.00 97.50 86 HIS A CA 1
ATOM 655 C C . HIS A 1 86 ? -2.985 10.877 7.367 1.00 97.50 86 HIS A C 1
ATOM 657 O O . HIS A 1 86 ? -4.096 10.363 7.236 1.00 97.50 86 HIS A O 1
ATOM 663 N N . ARG A 1 87 ? -2.329 11.416 6.336 1.00 98.25 87 ARG A N 1
ATOM 664 C CA . ARG A 1 87 ? -2.822 11.382 4.953 1.00 98.25 87 ARG A CA 1
ATOM 665 C C . ARG A 1 87 ? -1.852 10.589 4.105 1.00 98.25 87 ARG A C 1
ATOM 667 O O . ARG A 1 87 ? -0.672 10.915 4.093 1.00 98.25 87 ARG A O 1
ATOM 674 N N . ILE A 1 88 ? -2.385 9.603 3.400 1.00 98.56 88 ILE A N 1
ATOM 675 C CA . ILE A 1 88 ? -1.659 8.776 2.448 1.00 98.56 88 ILE A CA 1
ATOM 676 C C . ILE A 1 88 ? -2.155 9.158 1.063 1.00 98.56 88 ILE A C 1
ATOM 678 O O . ILE A 1 88 ? -3.335 8.996 0.736 1.00 98.56 88 ILE A O 1
ATOM 682 N N . LYS A 1 89 ? -1.261 9.713 0.262 1.00 98.50 89 LYS A N 1
ATOM 683 C CA . LYS A 1 89 ? -1.549 10.242 -1.062 1.00 98.50 89 LYS A CA 1
ATOM 684 C C . LYS A 1 89 ? -1.220 9.225 -2.133 1.00 98.50 89 LYS A C 1
ATOM 686 O O . LYS A 1 89 ? -0.467 8.275 -1.928 1.00 98.50 89 LYS A O 1
ATOM 691 N N . ASN A 1 90 ? -1.743 9.496 -3.323 1.00 98.12 90 ASN A N 1
ATOM 692 C CA . ASN A 1 90 ? -1.428 8.725 -4.510 1.00 98.12 90 ASN A CA 1
ATOM 693 C C . ASN A 1 90 ? -1.726 7.229 -4.312 1.00 98.12 90 ASN A C 1
ATOM 695 O O . ASN A 1 90 ? -0.908 6.401 -4.665 1.00 98.12 90 ASN A O 1
ATOM 699 N N . VAL A 1 91 ? -2.859 6.861 -3.717 1.00 98.50 91 VAL A N 1
ATOM 700 C CA . VAL A 1 91 ? -3.227 5.457 -3.475 1.00 98.50 91 VAL A CA 1
ATOM 701 C C . VAL A 1 91 ? -3.883 4.875 -4.725 1.00 98.50 91 VAL A C 1
ATOM 703 O O . VAL A 1 91 ? -4.865 5.436 -5.217 1.00 98.50 91 VAL A O 1
ATOM 706 N N . LEU A 1 92 ? -3.376 3.750 -5.231 1.00 98.50 92 LEU A N 1
ATOM 707 C CA . LEU A 1 92 ? -4.024 3.000 -6.313 1.00 98.50 92 LEU A CA 1
ATOM 708 C C . LEU A 1 92 ? -4.828 1.826 -5.767 1.00 98.50 92 LEU A C 1
ATOM 710 O O . LEU A 1 92 ? -4.503 1.260 -4.727 1.00 98.50 92 LEU A O 1
ATOM 714 N N . VAL A 1 93 ? -5.855 1.435 -6.513 1.00 98.50 93 VAL A N 1
ATOM 715 C CA . VAL A 1 93 ? -6.557 0.163 -6.347 1.00 98.50 93 VAL A CA 1
ATOM 716 C C . VAL A 1 93 ? -6.337 -0.655 -7.617 1.00 98.50 93 VAL A C 1
ATOM 718 O O . VAL A 1 93 ? -6.681 -0.201 -8.709 1.00 98.50 93 VAL A O 1
ATOM 721 N N . GLY A 1 94 ? -5.748 -1.840 -7.490 1.00 98.25 94 GLY A N 1
ATOM 722 C CA . GLY A 1 94 ? -5.313 -2.663 -8.616 1.00 98.25 94 GLY A CA 1
ATOM 723 C C . GLY A 1 94 ? -4.928 -4.073 -8.182 1.00 98.25 94 GLY A C 1
ATOM 724 O O . GLY A 1 94 ? -5.381 -4.552 -7.147 1.00 98.25 94 GLY A O 1
ATOM 725 N N . ASP A 1 95 ? -4.110 -4.749 -8.979 1.00 98.12 95 ASP A N 1
ATOM 726 C CA . ASP A 1 95 ? -3.569 -6.059 -8.617 1.00 98.12 95 ASP A CA 1
ATOM 727 C C . ASP A 1 95 ? -2.286 -5.898 -7.793 1.00 98.12 95 ASP A C 1
ATOM 729 O O . ASP A 1 95 ? -1.419 -5.092 -8.131 1.00 98.12 95 ASP A O 1
ATOM 733 N N . VAL A 1 96 ? -2.182 -6.649 -6.695 1.00 96.88 96 VAL A N 1
ATOM 734 C CA . VAL A 1 96 ? -1.010 -6.658 -5.813 1.00 96.88 96 VAL A CA 1
ATOM 735 C C . VAL A 1 96 ? -0.366 -8.036 -5.863 1.00 96.88 96 VAL A C 1
ATOM 737 O O . VAL A 1 96 ? -0.974 -9.040 -5.490 1.00 96.88 96 VAL A O 1
ATOM 740 N N . TRP A 1 97 ? 0.893 -8.080 -6.290 1.00 95.31 97 TRP A N 1
ATOM 741 C CA . TRP A 1 97 ? 1.687 -9.304 -6.329 1.00 95.31 97 TRP A CA 1
ATOM 742 C C . TRP A 1 97 ? 2.747 -9.277 -5.237 1.00 95.31 97 TRP A C 1
ATOM 744 O O . TRP A 1 97 ? 3.457 -8.289 -5.071 1.00 95.31 97 TRP A O 1
ATOM 754 N N . VAL A 1 98 ? 2.874 -10.384 -4.507 1.00 93.12 98 VAL A N 1
ATOM 755 C CA . VAL A 1 98 ? 3.995 -10.600 -3.591 1.00 93.12 98 VAL A CA 1
ATOM 756 C C . VAL A 1 98 ? 5.041 -11.413 -4.329 1.00 93.12 98 VAL A C 1
ATOM 758 O O . VAL A 1 98 ? 4.792 -12.552 -4.726 1.00 93.12 98 VAL A O 1
ATOM 761 N N . LEU A 1 99 ? 6.208 -10.809 -4.519 1.00 90.06 99 LEU A N 1
ATOM 762 C CA . LEU A 1 99 ? 7.352 -11.444 -5.148 1.00 90.06 99 LEU A CA 1
ATOM 763 C C . LEU A 1 99 ? 8.285 -11.964 -4.054 1.00 90.06 99 LEU A C 1
ATOM 765 O O . LEU A 1 99 ? 8.719 -11.216 -3.182 1.00 90.06 99 LEU A O 1
ATOM 769 N N . SER A 1 100 ? 8.565 -13.264 -4.074 1.00 86.75 100 SER A N 1
ATOM 770 C CA . SER A 1 100 ? 9.501 -13.897 -3.145 1.00 86.75 100 SER A CA 1
ATOM 771 C C . SER A 1 100 ? 10.254 -15.008 -3.856 1.00 86.75 100 SER A C 1
ATOM 773 O O . SER A 1 100 ? 9.637 -15.835 -4.531 1.00 86.75 100 SER A O 1
ATOM 775 N N . GLY A 1 101 ? 11.567 -15.065 -3.667 1.00 83.31 101 GLY A N 1
ATOM 776 C CA . GLY A 1 101 ? 12.415 -16.048 -4.325 1.00 83.31 101 GLY A CA 1
ATOM 777 C C . GLY A 1 101 ? 13.835 -16.052 -3.775 1.00 83.31 101 GLY A C 1
ATOM 778 O O . GLY A 1 101 ? 14.111 -15.525 -2.701 1.00 83.31 101 GLY A O 1
ATOM 779 N N . GLN A 1 102 ? 14.736 -16.694 -4.513 1.00 80.69 102 GLN A N 1
ATOM 780 C CA . GLN A 1 102 ? 16.175 -16.650 -4.249 1.00 80.69 102 GLN A CA 1
ATOM 781 C C . GLN A 1 102 ? 16.792 -15.373 -4.841 1.00 80.69 102 GLN A C 1
ATOM 783 O O . GLN A 1 102 ? 16.150 -14.679 -5.625 1.00 80.69 102 GLN A O 1
ATOM 788 N N . SER A 1 103 ? 18.060 -15.101 -4.526 1.00 73.31 103 SER A N 1
ATOM 789 C CA . SER A 1 103 ? 18.777 -13.860 -4.876 1.00 73.31 103 SER A CA 1
ATOM 790 C C . SER A 1 103 ? 18.755 -13.463 -6.358 1.00 73.31 103 SER A C 1
ATOM 792 O O . SER A 1 103 ? 18.958 -12.301 -6.682 1.00 73.31 103 SER A O 1
ATOM 794 N N . ASN A 1 104 ? 18.519 -14.403 -7.278 1.00 72.38 104 ASN A N 1
ATOM 795 C CA . ASN A 1 104 ? 18.427 -14.091 -8.707 1.00 72.38 104 ASN A CA 1
ATOM 796 C C . ASN A 1 104 ? 17.105 -13.406 -9.097 1.00 72.38 104 ASN A C 1
ATOM 798 O O . ASN A 1 104 ? 17.016 -12.858 -10.189 1.00 72.38 104 ASN A O 1
ATOM 802 N N . MET A 1 105 ? 16.086 -13.450 -8.233 1.00 77.75 105 MET A N 1
ATOM 803 C CA . MET A 1 105 ? 14.818 -12.741 -8.429 1.00 77.75 105 MET A CA 1
ATOM 804 C C . MET A 1 105 ? 14.934 -11.244 -8.109 1.00 77.75 105 MET A C 1
ATOM 806 O O . MET A 1 105 ? 14.114 -10.468 -8.572 1.00 77.75 105 MET A O 1
ATOM 810 N N . GLU A 1 106 ? 15.966 -10.856 -7.357 1.00 81.00 106 GLU A N 1
ATOM 811 C CA . GLU A 1 106 ? 16.274 -9.477 -6.958 1.00 81.00 106 GLU A CA 1
ATOM 812 C C . GLU A 1 106 ? 17.483 -8.943 -7.753 1.00 81.00 106 GLU A C 1
ATOM 814 O O . GLU A 1 106 ? 18.309 -8.199 -7.232 1.00 81.00 106 GLU A O 1
ATOM 819 N N . ILE A 1 107 ? 17.690 -9.399 -8.998 1.00 87.31 107 ILE A N 1
ATOM 820 C CA . ILE A 1 107 ? 18.735 -8.816 -9.854 1.00 87.31 107 ILE A CA 1
ATOM 821 C C . ILE A 1 107 ? 18.251 -7.429 -10.280 1.00 87.31 107 ILE A C 1
ATOM 823 O O . ILE A 1 107 ? 17.312 -7.373 -11.069 1.00 87.31 107 ILE A O 1
ATOM 827 N N . PRO A 1 108 ? 18.916 -6.337 -9.853 1.00 91.12 108 PRO A N 1
ATOM 828 C CA . PRO A 1 108 ? 18.418 -5.005 -10.155 1.00 91.12 108 PRO A CA 1
ATOM 829 C C . PRO A 1 108 ? 18.546 -4.692 -11.644 1.00 91.12 108 PRO A C 1
ATOM 831 O O . PRO A 1 108 ? 19.577 -5.026 -12.250 1.00 91.12 108 PRO A O 1
ATOM 834 N N . VAL A 1 109 ? 17.574 -3.989 -12.224 1.00 93.75 109 VAL A N 1
ATOM 835 C CA . VAL A 1 109 ? 17.555 -3.648 -13.664 1.00 93.75 109 VAL A CA 1
ATOM 836 C C . VAL A 1 109 ? 18.819 -2.907 -14.121 1.00 93.75 109 VAL A C 1
ATOM 838 O O . VAL A 1 109 ? 19.287 -3.093 -15.245 1.00 93.75 109 VAL A O 1
ATOM 841 N N . ARG A 1 110 ? 19.485 -2.132 -13.254 1.00 95.00 110 ARG A N 1
ATOM 842 C CA . ARG A 1 110 ? 20.781 -1.501 -13.589 1.00 95.00 110 ARG A CA 1
ATOM 843 C C . ARG A 1 110 ? 21.872 -2.492 -14.015 1.00 95.00 110 ARG A C 1
ATOM 845 O O . ARG A 1 110 ? 22.862 -2.088 -14.621 1.00 95.00 110 ARG A O 1
ATOM 852 N N . ARG A 1 111 ? 21.731 -3.782 -13.691 1.00 94.62 111 ARG A N 1
ATOM 853 C CA . ARG A 1 111 ? 22.653 -4.851 -14.106 1.00 94.62 111 ARG A CA 1
ATOM 854 C C . ARG A 1 111 ? 22.367 -5.408 -15.501 1.00 94.62 111 ARG A C 1
ATOM 856 O O . ARG A 1 111 ? 23.114 -6.280 -15.929 1.00 94.62 111 ARG A O 1
ATOM 863 N N . THR A 1 112 ? 21.329 -4.928 -16.182 1.00 93.81 112 THR A N 1
ATOM 864 C CA . THR A 1 112 ? 20.906 -5.404 -17.508 1.00 93.81 112 THR A CA 1
ATOM 865 C C . THR A 1 112 ? 20.982 -4.312 -18.581 1.00 93.81 112 THR A C 1
ATOM 867 O O . THR A 1 112 ? 20.397 -4.446 -19.655 1.00 93.81 112 THR A O 1
ATOM 870 N N . LEU A 1 113 ? 21.654 -3.191 -18.290 1.00 95.69 113 LEU A N 1
ATOM 871 C CA . LEU A 1 113 ? 21.738 -2.034 -19.191 1.00 95.69 113 LEU A CA 1
ATOM 872 C C . LEU A 1 113 ? 22.567 -2.303 -20.453 1.00 95.69 113 LEU A C 1
ATOM 874 O O . LEU A 1 113 ? 22.439 -1.577 -21.431 1.00 95.69 113 LEU A O 1
ATOM 878 N N . ASP A 1 114 ? 23.393 -3.347 -20.460 1.00 95.69 114 ASP A N 1
ATOM 879 C CA . ASP A 1 114 ? 24.080 -3.829 -21.659 1.00 95.69 114 ASP A CA 1
ATOM 880 C C . ASP A 1 114 ? 23.105 -4.327 -22.737 1.00 95.69 114 ASP A C 1
ATOM 882 O O . ASP A 1 114 ? 23.433 -4.280 -23.922 1.00 95.69 114 ASP A O 1
ATOM 886 N N . LEU A 1 115 ? 21.907 -4.758 -22.330 1.00 95.56 115 LEU A N 1
ATOM 887 C CA . LEU A 1 115 ? 20.855 -5.247 -23.220 1.00 95.56 115 LEU A CA 1
ATOM 888 C C . LEU A 1 115 ? 19.662 -4.291 -23.331 1.00 95.56 115 LEU A C 1
ATOM 890 O O . LEU A 1 115 ? 19.092 -4.192 -24.411 1.00 95.56 115 LEU A O 1
ATOM 894 N N . PHE A 1 116 ? 19.292 -3.601 -22.244 1.00 95.31 116 PHE A N 1
ATOM 895 C CA . PHE A 1 116 ? 17.998 -2.904 -22.133 1.00 95.31 116 PHE A CA 1
ATOM 896 C C . PHE A 1 116 ? 18.101 -1.407 -21.792 1.00 95.31 116 PHE A C 1
ATOM 898 O O . PHE A 1 116 ? 17.198 -0.826 -21.186 1.00 95.31 116 PHE A O 1
ATOM 905 N N . ALA A 1 117 ? 19.226 -0.758 -22.111 1.00 95.56 117 ALA A N 1
ATOM 906 C CA . ALA A 1 117 ? 19.421 0.660 -21.795 1.00 95.56 117 ALA A CA 1
ATOM 907 C C . ALA A 1 117 ? 18.360 1.580 -22.430 1.00 95.56 117 ALA A C 1
ATOM 909 O O . ALA A 1 117 ? 17.951 2.555 -21.797 1.00 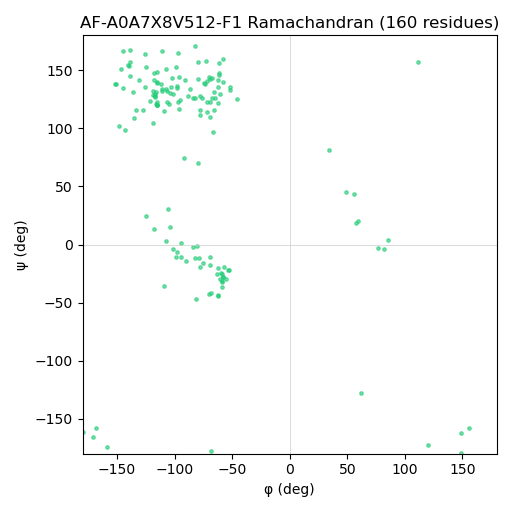95.56 117 ALA A O 1
ATOM 910 N N . GLU A 1 118 ? 17.904 1.291 -23.653 1.00 96.12 118 GLU A N 1
ATOM 911 C CA . GLU A 1 118 ? 16.904 2.117 -24.341 1.00 96.12 118 GLU A CA 1
ATOM 912 C C . GLU A 1 118 ? 15.523 1.991 -23.681 1.00 96.12 118 GLU A C 1
ATOM 914 O O . GLU A 1 118 ? 14.842 2.994 -23.450 1.00 96.12 118 GLU A O 1
ATOM 919 N N . GLU A 1 119 ? 15.128 0.775 -23.312 1.00 94.75 119 GLU A N 1
ATOM 920 C CA . GLU A 1 119 ? 13.881 0.492 -22.612 1.00 94.75 119 GLU A CA 1
ATOM 921 C C . GLU A 1 119 ? 13.850 1.182 -21.247 1.00 94.75 119 GLU A C 1
ATOM 923 O O . GLU A 1 119 ? 12.860 1.833 -20.912 1.00 94.75 119 GLU A O 1
ATOM 928 N N . VAL A 1 120 ? 14.952 1.121 -20.491 1.00 95.50 120 VAL A N 1
ATOM 929 C CA . VAL A 1 120 ? 15.070 1.778 -19.179 1.00 95.50 120 VAL A CA 1
ATOM 930 C C . VAL A 1 120 ? 14.945 3.297 -19.296 1.00 95.50 120 VAL A C 1
ATOM 932 O O . VAL A 1 120 ? 14.194 3.904 -18.535 1.00 95.50 120 VAL A O 1
ATOM 935 N N . CYS A 1 121 ? 15.590 3.926 -20.286 1.00 94.88 121 CYS A N 1
ATOM 936 C CA . CYS A 1 121 ? 15.477 5.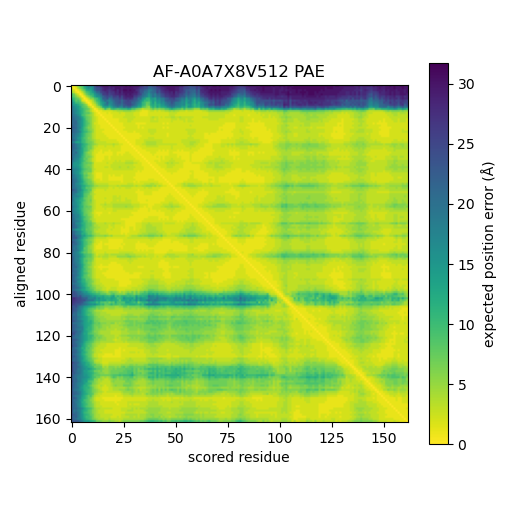376 -20.517 1.00 94.88 121 CYS A CA 1
ATOM 937 C C . CYS A 1 121 ? 14.027 5.840 -20.764 1.00 94.88 121 CYS A C 1
ATOM 939 O O . CYS A 1 121 ? 13.659 6.990 -20.483 1.00 94.88 121 CYS A O 1
ATOM 941 N N . ASN A 1 122 ? 13.199 4.940 -21.295 1.00 95.62 122 ASN A N 1
ATOM 942 C CA . ASN A 1 122 ? 11.807 5.195 -21.639 1.00 95.62 122 ASN A CA 1
ATOM 943 C C . ASN A 1 122 ? 10.809 4.642 -20.609 1.00 95.62 122 ASN A C 1
ATOM 945 O O . ASN A 1 122 ? 9.612 4.906 -20.734 1.00 95.62 122 ASN A O 1
ATOM 949 N N . ALA A 1 123 ? 11.276 3.935 -19.577 1.00 95.56 123 ALA A N 1
ATOM 950 C CA . ALA A 1 123 ? 10.439 3.307 -18.564 1.00 95.56 123 ALA A CA 1
ATOM 951 C C . ALA A 1 123 ? 9.715 4.360 -17.711 1.00 95.56 123 ALA A C 1
ATOM 953 O O . ALA A 1 123 ? 10.256 4.908 -16.755 1.00 95.56 123 ALA A O 1
ATOM 954 N N . ARG A 1 124 ? 8.464 4.660 -18.070 1.00 97.31 124 ARG A N 1
ATOM 955 C CA . ARG A 1 124 ? 7.574 5.556 -17.323 1.00 97.31 124 ARG A CA 1
ATOM 956 C C . ARG A 1 124 ? 6.196 4.931 -17.233 1.00 97.31 124 ARG A C 1
ATOM 958 O O . ARG A 1 124 ? 5.480 4.862 -18.231 1.00 97.31 124 ARG A O 1
ATOM 965 N N . ASN A 1 125 ? 5.820 4.477 -16.044 1.00 96.62 125 ASN A N 1
ATOM 966 C CA . ASN A 1 125 ? 4.485 3.947 -15.809 1.00 96.62 125 ASN A CA 1
ATOM 967 C C . ASN A 1 125 ? 4.033 4.231 -14.365 1.00 96.62 125 ASN A C 1
ATOM 969 O O . ASN A 1 125 ? 4.422 3.499 -13.456 1.00 96.62 125 ASN A O 1
ATOM 973 N N . PRO A 1 126 ? 3.171 5.241 -14.140 1.00 95.94 126 PRO A N 1
ATOM 974 C CA . PRO A 1 126 ? 2.726 5.611 -12.792 1.00 95.94 126 PRO A CA 1
ATOM 975 C C . PRO A 1 126 ? 1.806 4.562 -12.136 1.00 95.94 126 PRO A C 1
ATOM 977 O O . PRO A 1 126 ? 1.504 4.656 -10.941 1.00 95.94 126 PRO A O 1
ATOM 980 N N . TYR A 1 127 ? 1.340 3.574 -12.911 1.00 97.06 127 TYR A N 1
ATOM 981 C CA . TYR A 1 127 ? 0.446 2.506 -12.459 1.00 97.06 127 TYR A CA 1
ATOM 982 C C . TYR A 1 127 ? 1.179 1.229 -12.036 1.00 97.06 127 TYR A C 1
ATOM 984 O O . TYR A 1 127 ? 0.556 0.356 -11.438 1.00 97.06 127 TYR A O 1
ATOM 992 N N . ILE A 1 128 ? 2.481 1.117 -12.319 1.00 96.75 128 ILE A N 1
ATOM 993 C CA . ILE A 1 128 ? 3.329 0.040 -11.798 1.00 96.75 128 ILE A CA 1
ATOM 994 C C . ILE A 1 128 ? 4.144 0.607 -10.648 1.00 96.75 128 ILE A C 1
ATOM 996 O O . ILE A 1 128 ? 4.772 1.661 -10.785 1.00 96.75 128 ILE A O 1
ATOM 1000 N N . ARG A 1 129 ? 4.115 -0.092 -9.512 1.00 97.19 129 ARG A N 1
ATOM 1001 C CA . ARG A 1 129 ? 4.812 0.331 -8.305 1.00 97.19 129 ARG A CA 1
ATOM 1002 C C . ARG A 1 129 ? 5.473 -0.828 -7.606 1.00 97.19 129 ARG A C 1
ATOM 1004 O O . ARG A 1 129 ? 4.919 -1.924 -7.564 1.00 97.19 129 ARG A O 1
ATOM 1011 N N . GLU A 1 130 ? 6.618 -0.541 -7.021 1.00 96.69 130 GLU A N 1
ATOM 1012 C CA . GLU A 1 130 ? 7.375 -1.480 -6.218 1.00 96.69 130 GLU A CA 1
ATOM 1013 C C . GLU A 1 130 ? 7.436 -0.988 -4.771 1.00 96.69 130 GLU A C 1
ATOM 1015 O O . GLU A 1 130 ? 7.601 0.204 -4.517 1.00 96.69 130 GLU A O 1
ATOM 1020 N N . PHE A 1 131 ? 7.308 -1.918 -3.828 1.00 96.62 131 PHE A N 1
ATOM 1021 C CA . PHE A 1 131 ? 7.717 -1.724 -2.446 1.00 96.62 131 PHE A CA 1
ATOM 1022 C C . PHE A 1 131 ? 8.791 -2.761 -2.123 1.00 96.62 131 PHE A C 1
ATOM 1024 O O . PHE A 1 131 ? 8.484 -3.938 -1.913 1.00 96.62 131 PHE A O 1
ATOM 1031 N N . ALA A 1 132 ? 10.046 -2.327 -2.066 1.00 93.06 132 ALA A N 1
ATOM 1032 C CA . ALA A 1 132 ? 11.149 -3.193 -1.675 1.00 93.06 132 ALA A CA 1
ATOM 1033 C C . ALA A 1 132 ? 11.166 -3.363 -0.147 1.00 93.06 132 ALA A C 1
ATOM 1035 O O . ALA A 1 132 ? 11.370 -2.408 0.612 1.00 93.06 132 ALA A O 1
ATOM 1036 N N . VAL A 1 133 ? 10.950 -4.593 0.328 1.00 91.62 133 VAL A N 1
ATOM 1037 C CA . VAL A 1 133 ? 11.047 -4.915 1.758 1.00 91.62 133 VAL A CA 1
ATOM 1038 C C . VAL A 1 133 ? 12.524 -4.899 2.175 1.00 91.62 133 VAL A C 1
ATOM 1040 O O . VAL A 1 133 ? 13.308 -5.667 1.621 1.00 91.62 133 VAL A O 1
ATOM 1043 N N . PRO A 1 134 ? 12.937 -4.088 3.171 1.00 89.56 134 PRO A N 1
ATOM 1044 C CA . PRO A 1 134 ? 14.342 -4.009 3.552 1.00 89.56 134 PRO A CA 1
ATOM 1045 C C . PRO A 1 134 ? 14.903 -5.352 4.024 1.00 89.56 134 PRO A C 1
ATOM 1047 O O . PRO A 1 134 ? 14.372 -5.963 4.957 1.00 89.56 134 PRO A O 1
ATOM 1050 N N . LEU A 1 135 ? 16.040 -5.759 3.457 1.00 86.88 135 LEU A N 1
ATOM 1051 C CA . LEU A 1 135 ? 16.749 -6.956 3.895 1.00 86.88 135 LEU A CA 1
ATOM 1052 C C . LEU A 1 135 ? 17.280 -6.763 5.326 1.00 86.88 135 LEU A C 1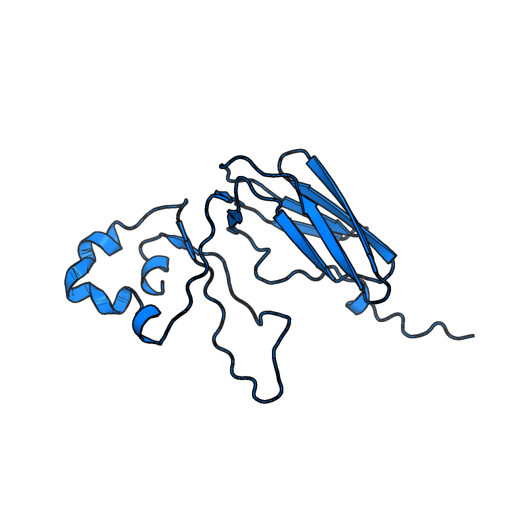
ATOM 1054 O O . LEU A 1 135 ? 18.120 -5.898 5.613 1.00 86.88 135 LEU A O 1
ATOM 1058 N N . ARG A 1 136 ? 16.759 -7.569 6.253 1.00 84.88 136 ARG A N 1
ATOM 1059 C CA . ARG A 1 136 ? 17.133 -7.563 7.669 1.00 84.88 136 ARG A CA 1
ATOM 1060 C C . ARG A 1 136 ? 17.309 -8.988 8.163 1.00 84.88 136 ARG A C 1
ATOM 1062 O O . ARG A 1 136 ? 16.433 -9.826 7.979 1.00 84.88 136 ARG A O 1
ATOM 1069 N N . TYR A 1 137 ? 18.427 -9.226 8.838 1.00 85.38 137 TYR A N 1
ATOM 1070 C CA . TYR A 1 137 ? 18.708 -10.492 9.500 1.00 85.38 137 TYR A CA 1
ATOM 1071 C C . TYR A 1 137 ? 18.305 -10.389 10.968 1.00 85.38 137 TYR A C 1
ATOM 1073 O O . TYR A 1 137 ? 18.764 -9.494 11.679 1.00 85.38 137 TYR A O 1
ATOM 1081 N N . ASP A 1 138 ? 17.452 -11.305 11.413 1.00 85.69 138 ASP A N 1
ATOM 1082 C CA . ASP A 1 138 ? 17.115 -11.475 12.820 1.00 85.69 138 ASP A CA 1
ATOM 1083 C C . ASP A 1 138 ? 17.165 -12.962 13.168 1.00 85.69 138 ASP A C 1
ATOM 1085 O O . ASP A 1 138 ? 16.414 -13.770 12.626 1.00 85.69 138 ASP A O 1
ATOM 1089 N N . PHE A 1 139 ? 18.086 -13.321 14.058 1.00 91.06 139 PHE A N 1
ATOM 1090 C CA . PHE A 1 139 ? 18.291 -14.700 14.494 1.00 91.06 139 PHE A CA 1
ATOM 1091 C C . PHE A 1 139 ? 17.512 -15.033 15.776 1.00 91.06 139 PHE A C 1
ATOM 1093 O O . PHE A 1 139 ? 17.614 -16.151 16.276 1.00 91.06 139 PHE A O 1
ATOM 1100 N N . HIS A 1 140 ? 16.738 -14.085 16.317 1.00 91.50 140 HIS A N 1
ATOM 1101 C CA . HIS A 1 140 ? 15.965 -14.251 17.549 1.00 91.50 140 HIS A CA 1
ATOM 1102 C C . HIS A 1 140 ? 14.482 -14.571 17.305 1.00 91.50 140 HIS A C 1
ATOM 1104 O O . HIS A 1 140 ? 13.792 -14.960 18.247 1.00 91.50 140 HIS A O 1
ATOM 1110 N N . GLY A 1 141 ? 13.988 -14.452 16.067 1.00 89.81 141 GLY A N 1
ATOM 1111 C CA . GLY A 1 141 ? 12.630 -14.852 15.694 1.00 89.81 141 GLY A CA 1
ATOM 1112 C C . GLY A 1 141 ? 12.010 -14.013 14.570 1.00 89.81 141 GLY A C 1
ATOM 1113 O O . GLY A 1 141 ? 12.647 -13.098 14.046 1.00 89.81 141 GLY A O 1
ATOM 1114 N N . PRO A 1 142 ? 10.756 -14.317 14.183 1.00 87.50 142 PRO A N 1
ATOM 1115 C CA . PRO A 1 142 ? 10.032 -13.542 13.183 1.00 87.50 142 PRO A CA 1
ATOM 1116 C C . PRO A 1 142 ? 9.712 -12.136 13.701 1.00 87.50 142 PRO A C 1
ATOM 1118 O O . PRO A 1 142 ? 9.354 -11.949 14.866 1.00 87.50 142 PRO A O 1
ATOM 1121 N N . ARG A 1 143 ? 9.778 -11.146 12.808 1.00 86.44 143 ARG A N 1
ATOM 1122 C CA . ARG A 1 143 ? 9.339 -9.775 13.089 1.00 86.44 143 ARG A CA 1
ATOM 1123 C C . ARG A 1 143 ? 7.923 -9.551 12.592 1.00 86.44 143 ARG A C 1
ATOM 1125 O O . ARG A 1 143 ? 7.537 -10.048 11.540 1.00 86.44 143 ARG A O 1
ATOM 1132 N N . THR A 1 144 ? 7.172 -8.757 13.343 1.00 85.38 144 THR A N 1
ATOM 1133 C CA . THR A 1 144 ? 5.801 -8.359 12.998 1.00 85.38 144 THR A CA 1
ATOM 1134 C C . THR A 1 144 ? 5.725 -6.978 12.349 1.00 85.38 144 THR A C 1
ATOM 1136 O O . THR A 1 144 ? 4.647 -6.568 11.940 1.00 85.38 144 THR A O 1
ATOM 1139 N N . GLU A 1 145 ? 6.844 -6.253 12.286 1.00 86.25 145 GLU A N 1
ATOM 1140 C CA . GLU A 1 145 ? 6.931 -4.888 11.763 1.00 86.25 145 GLU A CA 1
ATOM 1141 C C . GLU A 1 145 ? 8.089 -4.780 10.771 1.00 86.25 145 GLU A C 1
ATOM 1143 O O . GLU A 1 145 ? 9.166 -5.354 10.979 1.00 86.25 145 GLU A O 1
ATOM 1148 N N . LEU A 1 146 ? 7.871 -4.013 9.705 1.00 90.44 146 LEU A N 1
ATOM 1149 C CA . LEU A 1 146 ? 8.915 -3.671 8.745 1.00 90.44 146 LEU A CA 1
ATOM 1150 C C . LEU A 1 146 ? 9.782 -2.543 9.302 1.00 90.44 146 LEU A C 1
ATOM 1152 O O . LEU A 1 146 ? 9.278 -1.605 9.912 1.00 90.44 146 LEU A O 1
ATOM 1156 N N . SER A 1 147 ? 11.091 -2.594 9.049 1.00 89.62 147 SER A N 1
ATOM 1157 C CA . SER A 1 147 ? 12.008 -1.531 9.488 1.00 89.62 147 SER A CA 1
ATOM 1158 C C . SER A 1 147 ? 12.014 -0.294 8.581 1.00 89.62 147 SER A C 1
ATOM 1160 O O . SER A 1 147 ? 12.799 0.618 8.822 1.00 89.62 147 SER A O 1
ATOM 1162 N N . GLY A 1 148 ? 11.233 -0.299 7.500 1.00 92.69 148 GLY A N 1
ATOM 1163 C CA . GLY A 1 148 ? 11.195 0.753 6.486 1.00 92.69 148 GLY A CA 1
ATOM 1164 C C . GLY A 1 148 ? 10.687 0.225 5.145 1.00 92.69 148 GLY A C 1
ATOM 1165 O O . GLY A 1 148 ? 10.037 -0.822 5.104 1.00 92.69 148 GLY A O 1
ATOM 1166 N N . GLY A 1 149 ? 11.042 0.935 4.077 1.00 93.44 149 GLY A N 1
ATOM 1167 C CA . GLY A 1 149 ? 10.570 0.711 2.711 1.00 93.44 149 GLY A CA 1
ATOM 1168 C C . GLY A 1 149 ? 9.679 1.864 2.252 1.00 93.44 149 GLY A C 1
ATOM 1169 O O . GLY A 1 149 ? 9.136 2.603 3.075 1.00 93.44 149 GLY A O 1
ATOM 1170 N N . GLU A 1 150 ? 9.571 2.035 0.943 1.00 95.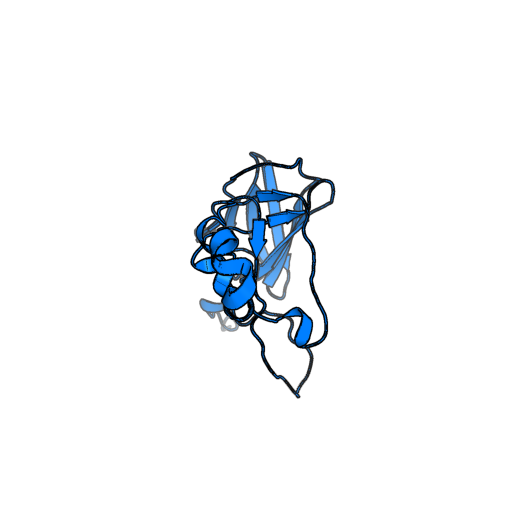62 150 GLU A N 1
ATOM 1171 C CA . GLU A 1 150 ? 8.758 3.071 0.311 1.00 95.62 150 GLU A CA 1
ATOM 1172 C C . GLU A 1 150 ? 8.186 2.540 -1.001 1.00 95.62 150 GLU A C 1
ATOM 1174 O O . GLU A 1 150 ? 8.792 1.676 -1.639 1.00 95.62 150 GLU A O 1
ATOM 1179 N N . TRP A 1 151 ? 7.022 3.051 -1.394 1.00 97.62 151 TRP A N 1
ATOM 1180 C CA . TRP A 1 151 ? 6.451 2.752 -2.699 1.00 97.62 151 TRP A CA 1
ATOM 1181 C C . TRP A 1 151 ? 7.073 3.650 -3.761 1.00 97.62 151 TRP A C 1
ATOM 1183 O O . TRP A 1 151 ? 7.026 4.876 -3.656 1.00 97.62 151 TRP A O 1
ATOM 1193 N N . LYS A 1 152 ? 7.608 3.041 -4.815 1.00 97.56 152 LYS A N 1
ATOM 1194 C CA . LYS A 1 152 ? 8.184 3.748 -5.958 1.00 97.56 152 LYS A CA 1
ATOM 1195 C C . LYS A 1 152 ? 7.387 3.449 -7.207 1.00 97.56 152 LYS A C 1
ATOM 1197 O O . LYS A 1 152 ? 7.108 2.293 -7.500 1.00 97.56 152 LYS A O 1
ATOM 1202 N N . GLU A 1 153 ? 7.030 4.485 -7.953 1.00 97.44 153 GLU A N 1
ATOM 1203 C CA . GLU A 1 153 ? 6.504 4.326 -9.309 1.00 97.44 153 GLU A CA 1
ATOM 1204 C C . GLU A 1 153 ? 7.632 4.084 -10.314 1.00 97.44 153 GLU A C 1
ATOM 1206 O O . GLU A 1 153 ? 8.781 4.468 -10.077 1.00 97.44 153 GLU A O 1
ATOM 1211 N N . VAL A 1 154 ? 7.300 3.468 -11.450 1.00 97.38 154 VAL A N 1
ATOM 1212 C CA . VAL A 1 154 ? 8.268 3.256 -12.530 1.00 97.38 154 VAL A CA 1
ATOM 1213 C C . VAL A 1 154 ? 8.621 4.592 -13.180 1.00 97.38 154 VAL A C 1
ATOM 1215 O O . VAL A 1 154 ? 7.826 5.169 -13.930 1.00 97.38 154 VAL A O 1
ATOM 1218 N N . THR A 1 155 ? 9.851 5.031 -12.934 1.00 97.75 155 THR A N 1
ATOM 1219 C CA . THR A 1 155 ? 10.558 6.081 -13.675 1.00 97.75 155 THR A CA 1
ATOM 1220 C C . THR A 1 155 ? 11.905 5.530 -14.148 1.00 97.75 155 THR A C 1
ATOM 1222 O O . THR A 1 155 ? 12.358 4.523 -13.591 1.00 97.75 155 THR A O 1
ATOM 1225 N N . PRO A 1 156 ? 12.591 6.174 -15.112 1.00 96.75 156 PRO A N 1
ATOM 1226 C CA . PRO A 1 156 ? 13.911 5.725 -15.551 1.00 96.75 156 PRO A CA 1
ATOM 1227 C C . PRO A 1 156 ? 14.940 5.673 -14.418 1.00 96.75 156 PRO A C 1
ATOM 1229 O O . PRO A 1 156 ? 15.869 4.878 -14.473 1.00 96.75 156 PRO A O 1
ATOM 1232 N N . GLU A 1 157 ? 14.778 6.505 -13.388 1.00 96.75 157 GLU A N 1
ATOM 1233 C CA . GLU A 1 157 ? 15.653 6.546 -12.218 1.00 96.75 157 GLU A CA 1
ATOM 1234 C C . GLU A 1 157 ? 15.297 5.454 -11.206 1.00 96.75 157 GLU A C 1
ATOM 1236 O O . GLU A 1 157 ? 16.181 4.744 -10.737 1.00 96.75 157 GLU A O 1
ATOM 1241 N N . ASN A 1 158 ? 14.009 5.298 -10.882 1.00 96.56 158 ASN A N 1
ATOM 1242 C CA . ASN A 1 158 ? 13.553 4.332 -9.882 1.00 96.56 158 ASN A CA 1
ATOM 1243 C C . ASN A 1 158 ? 13.734 2.888 -10.349 1.00 96.56 158 ASN A C 1
ATOM 1245 O O . ASN A 1 158 ? 14.173 2.048 -9.569 1.00 96.56 158 ASN A O 1
ATOM 1249 N N . VAL A 1 159 ? 13.425 2.614 -11.622 1.00 95.75 159 VAL A N 1
ATOM 1250 C CA . VAL A 1 159 ? 13.420 1.254 -12.175 1.00 95.75 159 VAL A CA 1
ATOM 1251 C C . VAL A 1 159 ? 14.798 0.597 -12.123 1.00 95.75 159 VAL A C 1
ATOM 1253 O O . VAL A 1 159 ? 14.877 -0.618 -12.156 1.00 95.75 159 VAL A O 1
ATOM 1256 N N . LEU A 1 160 ? 15.882 1.374 -12.012 1.00 95.00 160 LEU A N 1
ATOM 1257 C CA . LEU A 1 160 ? 17.253 0.864 -11.921 1.00 95.00 160 LEU A CA 1
ATOM 1258 C C . LEU A 1 160 ? 17.478 -0.071 -10.727 1.00 95.00 160 LEU A C 1
ATOM 1260 O O . LEU A 1 160 ? 18.317 -0.971 -10.826 1.00 95.00 160 LEU A O 1
ATOM 1264 N N . ASP A 1 161 ? 16.762 0.169 -9.628 1.00 92.75 161 ASP A N 1
ATOM 1265 C CA . ASP A 1 161 ? 16.871 -0.593 -8.382 1.00 92.75 161 ASP A CA 1
ATOM 1266 C C . ASP A 1 161 ? 15.669 -1.517 -8.125 1.00 92.75 161 ASP A C 1
ATOM 1268 O O . ASP A 1 161 ? 15.653 -2.165 -7.080 1.00 92.75 161 ASP A O 1
ATOM 1272 N N . PHE A 1 162 ? 14.711 -1.580 -9.061 1.00 90.25 162 PHE A N 1
ATOM 1273 C CA . PHE A 1 162 ? 13.661 -2.607 -9.077 1.00 90.25 162 PHE A CA 1
ATOM 1274 C C . PHE A 1 162 ? 14.264 -3.966 -9.463 1.00 90.25 162 PHE A C 1
ATOM 1276 O O . PHE A 1 162 ? 15.302 -3.974 -10.179 1.00 90.25 162 PHE A O 1
#

Sequence (162 aa):
MALPNDNPEQRKLHLSPLFSDGMVLQRDAAVKIWGRSGPGAQVTVTFCNREYHAQAGPVGNWQVVMDPLAPGGPWEMTIRCGDEVHRIKNVLVGDVWVLSGQSNMEIPVRRTLDLFAEEVCNARNPYIREFAVPLRYDFHGPRTELSGGEWKEVTPENVLDF

Secondary structure (DSSP, 8-state):
-PPS---GGGGS-EE-TTSSTT-EEETTS-EEEEEE-STT-EEEEEETTEEEEEE--TTSEEEEEE--PPSEEEEEEEEEETTEEEEEEEEEEE-------SGGGG--GGGGHHHHHHHHHH--EEEEEEE-------SS---SS-S---EEEE-TTGGGG-